Protein AF-A0A257V268-F1 (afdb_monomer)

Sequence (71 aa):
RTISDDAVRVWVDGKLAIDDWAPHESVVDHAPLAGGRHRLRVEYYQVDGWVELRLDFVRGTESSTGTAGPH

pLDDT: mean 88.22, std 17.29, range [40.69, 98.5]

Solvent-accessible surface area (backbone atoms only — not comparable to full-atom values): 4617 Å² total; per-residue (Å²): 61,38,37,26,16,24,17,38,35,32,25,53,70,83,41,82,54,42,82,45,83,52,87,45,69,83,42,79,47,76,55,92,75,78,92,79,92,76,53,75,48,76,50,74,49,74,87,72,91,69,86,42,80,45,81,44,92,69,80,78,76,75,75,73,78,71,70,84,77,86,132

Foldseek 3Di:
DKWWQAFKWKDKQNHTFDGRGDGDGTDDDDGDDDPDDIDMDMDGDHDDDDTDIDDDDDDDPPPPPPDPDDD

Mean predicted aligned error: 7.24 Å

Nearest PDB structures (foldseek):
  6qe7-assembly2_B  TM=8.536E-01  e=1.664E-02  Acetivibrio thermocellus
  6qe7-assembly1_A  TM=8.521E-01  e=2.225E-02  Acetivibrio thermocellus
  6qe7-assembly3_C  TM=8.541E-01  e=2.357E-02  Acetivibrio thermocellus
  6ncx-assembly1_D  TM=5.032E-01  e=1.832E+00  Eisenbergiella tayi
  5t99-assembly2_B  TM=4.067E-01  e=4.637E+00  Bacteroides uniformis

Secondary structure (DSSP, 8-state):
-EEEESEEEEEETTEEEEEE-S--SSEEE-----SS---EEEEEE--SS--EEEE--PPP-----------

Radius of gyration: 15.85 Å; Cα contacts (8 Å, |Δi|>4): 115; chains: 1; bounding box: 46×44×26 Å

Structure (mmCIF, N/CA/C/O backbone):
data_AF-A0A257V268-F1
#
_entry.id   AF-A0A257V268-F1
#
loop_
_atom_site.group_PDB
_atom_site.id
_atom_site.type_symbol
_atom_site.label_atom_id
_atom_site.label_alt_id
_atom_site.label_comp_id
_atom_site.label_asym_id
_atom_site.label_entity_id
_atom_site.label_seq_id
_atom_site.pdbx_PDB_ins_code
_atom_site.Cartn_x
_atom_site.Cartn_y
_atom_site.Cartn_z
_atom_site.occupancy
_atom_site.B_iso_or_equiv
_atom_site.auth_seq_id
_atom_site.auth_comp_id
_atom_site.auth_asym_id
_atom_site.auth_atom_id
_atom_site.pdbx_PDB_model_num
ATOM 1 N N . ARG A 1 1 ? 0.120 6.538 6.793 1.00 94.31 1 ARG A N 1
ATOM 2 C CA . ARG A 1 1 ? 0.943 7.099 5.701 1.00 94.31 1 ARG A CA 1
ATOM 3 C C . ARG A 1 1 ? 2.189 6.245 5.592 1.00 94.31 1 ARG A C 1
ATOM 5 O O . ARG A 1 1 ? 2.752 5.934 6.638 1.00 94.31 1 ARG A O 1
ATOM 12 N N . THR A 1 2 ? 2.599 5.877 4.391 1.00 96.56 2 THR A N 1
ATOM 13 C CA . THR A 1 2 ? 3.902 5.262 4.129 1.00 96.56 2 THR A CA 1
ATOM 14 C C . THR A 1 2 ? 4.727 6.148 3.214 1.00 96.56 2 THR A C 1
ATOM 16 O O . THR A 1 2 ? 4.162 6.979 2.510 1.00 96.56 2 THR A O 1
ATOM 19 N N . ILE A 1 3 ? 6.046 6.008 3.286 1.00 97.25 3 ILE A N 1
ATOM 20 C CA . ILE A 1 3 ? 6.973 6.469 2.251 1.00 97.25 3 ILE A CA 1
ATOM 21 C C . ILE A 1 3 ? 7.806 5.256 1.862 1.00 97.25 3 ILE A C 1
ATOM 23 O O . ILE A 1 3 ? 8.291 4.585 2.778 1.00 97.25 3 ILE A O 1
ATOM 27 N N . SER A 1 4 ? 7.942 4.946 0.578 1.00 97.44 4 SER A N 1
ATOM 28 C CA . SER A 1 4 ? 8.813 3.855 0.145 1.00 97.44 4 SER A CA 1
ATOM 29 C C . SER A 1 4 ? 9.507 4.121 -1.183 1.00 97.44 4 SER A C 1
ATOM 31 O O . SER A 1 4 ? 8.958 4.775 -2.062 1.00 97.44 4 SER A O 1
ATOM 33 N N . ASP A 1 5 ? 10.720 3.600 -1.267 1.00 96.75 5 ASP A N 1
ATOM 34 C CA . ASP A 1 5 ? 11.541 3.376 -2.453 1.00 96.75 5 ASP A CA 1
ATO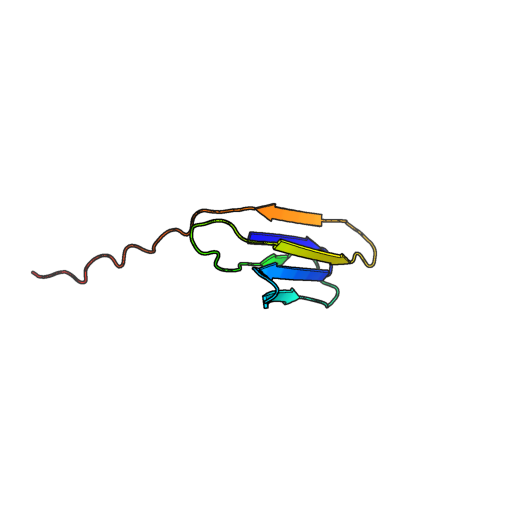M 35 C C . ASP A 1 5 ? 12.185 2.023 -2.153 1.00 96.75 5 ASP A C 1
ATOM 37 O O . ASP A 1 5 ? 12.964 1.954 -1.198 1.00 96.75 5 ASP A O 1
ATOM 41 N N . ASP A 1 6 ? 11.798 0.893 -2.740 1.00 96.62 6 ASP A N 1
ATOM 42 C CA . ASP A 1 6 ? 10.843 0.675 -3.828 1.00 96.62 6 ASP A CA 1
ATOM 43 C C . ASP A 1 6 ? 9.437 0.252 -3.315 1.00 96.62 6 ASP A C 1
ATOM 45 O O . ASP A 1 6 ? 8.755 0.983 -2.593 1.00 96.62 6 ASP A O 1
ATOM 49 N N . ALA A 1 7 ? 9.016 -0.970 -3.656 1.00 97.62 7 ALA A N 1
ATOM 50 C CA . ALA A 1 7 ? 7.654 -1.476 -3.596 1.00 97.62 7 ALA A CA 1
ATOM 51 C C . ALA A 1 7 ? 7.151 -1.706 -2.164 1.00 97.62 7 ALA A C 1
ATOM 53 O O . ALA A 1 7 ? 7.848 -2.284 -1.320 1.00 97.62 7 ALA A O 1
ATOM 54 N N . VAL A 1 8 ? 5.883 -1.372 -1.909 1.00 98.44 8 VAL A N 1
ATOM 55 C CA . VAL A 1 8 ? 5.224 -1.547 -0.611 1.00 98.44 8 VAL A CA 1
ATOM 56 C C . VAL A 1 8 ? 3.797 -2.087 -0.723 1.00 98.44 8 VAL A C 1
ATOM 58 O O . VAL A 1 8 ? 2.976 -1.695 -1.550 1.00 98.44 8 VAL A O 1
ATOM 61 N N . ARG A 1 9 ? 3.449 -2.973 0.210 1.00 98.50 9 ARG A N 1
ATOM 62 C CA . ARG A 1 9 ? 2.070 -3.380 0.480 1.00 98.50 9 ARG A CA 1
ATOM 63 C C . ARG A 1 9 ? 1.748 -3.235 1.947 1.00 98.50 9 ARG A C 1
ATOM 65 O O . ARG A 1 9 ? 2.520 -3.646 2.811 1.00 98.50 9 ARG A O 1
ATOM 72 N N . VAL A 1 10 ? 0.558 -2.728 2.241 1.00 98.25 10 VAL A N 1
ATOM 73 C CA . VAL A 1 10 ? 0.056 -2.615 3.611 1.00 98.25 10 VAL A CA 1
ATOM 74 C C . VAL A 1 10 ? -1.309 -3.265 3.709 1.00 98.25 10 VAL A C 1
ATOM 76 O O . VAL A 1 10 ? -2.214 -2.955 2.938 1.00 98.25 10 VAL A O 1
ATOM 79 N N . TRP A 1 11 ? -1.485 -4.124 4.709 1.00 98.25 11 TRP A N 1
ATOM 80 C CA . TRP A 1 11 ? -2.778 -4.673 5.092 1.00 98.25 11 TRP A CA 1
ATOM 81 C C . TRP A 1 11 ? -3.211 -4.133 6.444 1.00 98.25 11 TRP A C 1
ATOM 83 O O . TRP A 1 11 ? -2.422 -4.095 7.389 1.00 98.25 11 TRP A O 1
ATOM 93 N N . VAL A 1 12 ? -4.499 -3.824 6.550 1.00 97.31 12 VAL A N 1
ATOM 94 C CA . VAL A 1 12 ? -5.189 -3.460 7.787 1.00 97.31 12 VAL A CA 1
ATOM 95 C C . VAL A 1 12 ? -6.256 -4.515 8.053 1.00 97.31 12 VAL A C 1
ATOM 97 O O . VAL A 1 12 ? -7.129 -4.755 7.223 1.00 97.31 12 VAL A O 1
ATOM 100 N N . ASP A 1 13 ? -6.153 -5.205 9.186 1.00 97.06 13 ASP A N 1
ATOM 101 C CA . ASP A 1 13 ? -7.048 -6.301 9.583 1.00 97.06 13 ASP A CA 1
ATOM 102 C C . ASP A 1 13 ? -7.192 -7.392 8.509 1.00 97.06 13 ASP A C 1
ATOM 104 O O . ASP A 1 13 ? -8.241 -8.006 8.329 1.00 97.06 13 ASP A O 1
ATOM 108 N N . GLY A 1 14 ? -6.097 -7.647 7.785 1.00 97.00 14 GLY A N 1
ATOM 109 C CA . GLY A 1 14 ? -6.038 -8.631 6.703 1.00 97.00 14 GLY A CA 1
ATOM 110 C C . GLY A 1 14 ? -6.584 -8.146 5.357 1.00 97.00 14 GLY A C 1
ATOM 111 O O . GLY A 1 14 ? -6.484 -8.888 4.383 1.00 97.00 14 GLY A O 1
ATOM 112 N N . LYS A 1 15 ? -7.108 -6.919 5.264 1.00 97.56 15 LYS A N 1
ATOM 113 C CA . LYS A 1 15 ? -7.521 -6.299 3.998 1.00 97.56 15 LYS A CA 1
ATOM 114 C C . LYS A 1 15 ? -6.382 -5.470 3.427 1.00 97.56 15 LYS A C 1
ATOM 116 O O . LYS A 1 15 ? -5.767 -4.704 4.163 1.00 97.56 15 LYS A O 1
ATOM 121 N N . LEU A 1 16 ? -6.106 -5.630 2.136 1.00 97.69 16 LEU A N 1
ATOM 122 C CA . LEU A 1 16 ? -5.084 -4.858 1.435 1.00 97.69 16 LEU A CA 1
ATOM 123 C C . LEU A 1 16 ? -5.539 -3.397 1.336 1.00 97.69 16 LEU A C 1
ATOM 125 O O . LEU A 1 16 ? -6.622 -3.123 0.823 1.00 97.69 16 LEU A O 1
ATOM 129 N N . ALA A 1 17 ? -4.748 -2.496 1.907 1.00 97.56 17 ALA A N 1
ATOM 130 C CA . ALA A 1 17 ? -5.053 -1.075 2.039 1.00 97.56 17 ALA A CA 1
ATOM 131 C C . ALA A 1 17 ? -4.119 -0.195 1.195 1.00 97.56 17 ALA A C 1
ATOM 133 O O . ALA A 1 17 ? -4.553 0.852 0.729 1.00 97.56 17 ALA A O 1
ATOM 134 N N . ILE A 1 18 ? -2.869 -0.626 0.997 1.00 98.00 18 ILE A N 1
ATOM 135 C CA . ILE A 1 18 ? -1.911 -0.048 0.041 1.00 98.00 18 ILE A CA 1
ATOM 136 C C . ILE A 1 18 ? -1.356 -1.213 -0.775 1.00 98.00 18 ILE A C 1
ATOM 138 O O . ILE A 1 18 ? -0.960 -2.222 -0.185 1.00 98.00 18 ILE A O 1
ATOM 142 N N . ASP A 1 19 ? -1.366 -1.083 -2.099 1.00 98.12 19 ASP A N 1
ATOM 143 C CA . ASP A 1 19 ? -0.863 -2.077 -3.052 1.00 98.12 19 ASP A CA 1
ATOM 144 C C . ASP A 1 19 ? -0.049 -1.390 -4.147 1.00 98.12 19 ASP A C 1
ATOM 146 O O . ASP A 1 19 ? -0.533 -1.228 -5.266 1.00 98.12 19 ASP A O 1
ATOM 150 N N . ASP A 1 20 ? 1.170 -0.972 -3.805 1.00 97.44 20 ASP A N 1
ATOM 151 C CA . ASP A 1 20 ? 2.144 -0.477 -4.776 1.00 97.44 20 ASP A CA 1
ATOM 152 C C . ASP A 1 20 ? 3.300 -1.477 -4.892 1.00 97.44 20 ASP A C 1
ATOM 154 O O . ASP A 1 20 ? 4.330 -1.388 -4.230 1.00 97.44 20 ASP A O 1
ATOM 158 N N . TRP A 1 21 ? 3.068 -2.544 -5.661 1.00 97.75 21 TRP A N 1
ATOM 159 C CA . TRP A 1 21 ? 3.992 -3.680 -5.765 1.00 97.75 21 TRP A CA 1
ATOM 160 C C . TRP A 1 21 ? 4.859 -3.659 -7.031 1.00 97.75 21 TRP A C 1
ATOM 162 O O . TRP A 1 21 ? 5.269 -4.710 -7.534 1.00 97.75 21 TRP A O 1
ATOM 172 N N . ALA A 1 22 ? 5.110 -2.471 -7.573 1.00 97.00 22 ALA A N 1
ATOM 173 C CA . ALA A 1 22 ? 6.050 -2.255 -8.665 1.00 97.00 22 ALA A CA 1
ATOM 174 C C . ALA A 1 22 ? 7.271 -1.469 -8.155 1.00 97.00 22 ALA A C 1
ATOM 176 O O . ALA A 1 22 ? 7.130 -0.699 -7.214 1.00 97.00 22 ALA A O 1
ATOM 177 N N . PRO A 1 23 ? 8.465 -1.647 -8.747 1.00 96.38 23 PRO A N 1
ATOM 178 C CA . PRO A 1 23 ? 9.606 -0.784 -8.453 1.00 96.38 23 PRO A CA 1
ATOM 179 C C . PRO A 1 23 ? 9.275 0.683 -8.729 1.00 96.38 23 PRO A C 1
ATOM 181 O O . PRO A 1 23 ? 8.688 0.989 -9.775 1.00 96.38 23 PRO A O 1
ATOM 184 N N . HIS A 1 24 ? 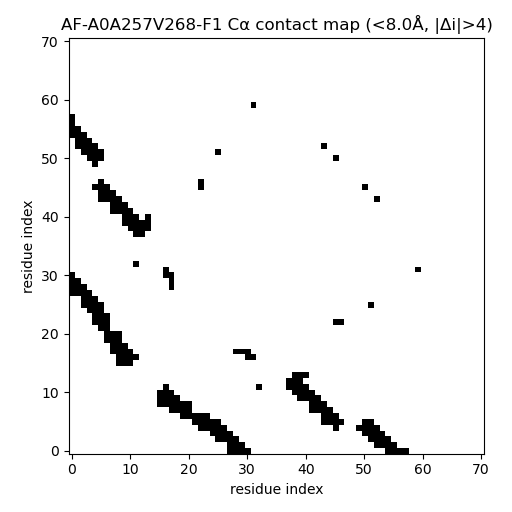9.647 1.571 -7.813 1.00 95.81 24 HIS A N 1
ATOM 185 C CA . HIS A 1 24 ? 9.363 2.997 -7.904 1.00 95.81 24 HIS A CA 1
ATOM 186 C C . HIS A 1 24 ? 10.324 3.789 -7.012 1.00 95.81 24 HIS A C 1
ATOM 188 O O . HIS A 1 24 ? 10.739 3.315 -5.963 1.00 95.81 24 HIS A O 1
ATOM 194 N N . GLU A 1 25 ? 10.625 5.031 -7.392 1.00 95.62 25 GLU A N 1
ATOM 195 C CA . GLU A 1 25 ? 11.350 5.960 -6.510 1.00 95.62 25 GLU A CA 1
ATOM 196 C C . GLU A 1 25 ? 10.506 6.313 -5.266 1.00 95.62 25 GLU A C 1
ATOM 198 O O . GLU A 1 25 ? 9.352 5.900 -5.157 1.00 95.62 25 GLU A O 1
ATOM 203 N N . SER A 1 26 ? 11.033 7.127 -4.346 1.00 97.12 26 SER A N 1
ATOM 204 C CA . SER A 1 26 ? 10.320 7.578 -3.137 1.00 97.12 26 SER A CA 1
ATOM 205 C C . SER A 1 26 ? 8.888 8.081 -3.404 1.00 97.12 26 SER A C 1
ATOM 207 O O . SER A 1 26 ? 8.671 9.204 -3.872 1.00 97.12 26 SER A O 1
ATOM 209 N N . VAL A 1 27 ? 7.893 7.282 -3.014 1.00 97.31 27 VAL A N 1
ATOM 210 C CA . VAL A 1 27 ? 6.455 7.582 -3.117 1.00 97.31 27 VAL A CA 1
ATOM 211 C C . VAL A 1 27 ? 5.826 7.646 -1.730 1.00 97.31 27 VAL A C 1
ATOM 213 O O . VAL A 1 27 ? 6.242 6.947 -0.811 1.00 97.31 27 VAL A O 1
ATOM 216 N N . VAL A 1 28 ? 4.815 8.509 -1.564 1.00 97.56 28 VAL A N 1
ATOM 217 C CA . VAL A 1 28 ? 4.033 8.643 -0.328 1.00 97.56 28 VAL A CA 1
ATOM 218 C C . VAL A 1 28 ? 2.624 8.085 -0.521 1.00 97.56 28 VAL A C 1
ATOM 220 O O . VAL A 1 28 ? 1.837 8.663 -1.268 1.00 97.56 28 VAL A O 1
ATOM 223 N N . ASP A 1 29 ? 2.259 7.064 0.256 1.0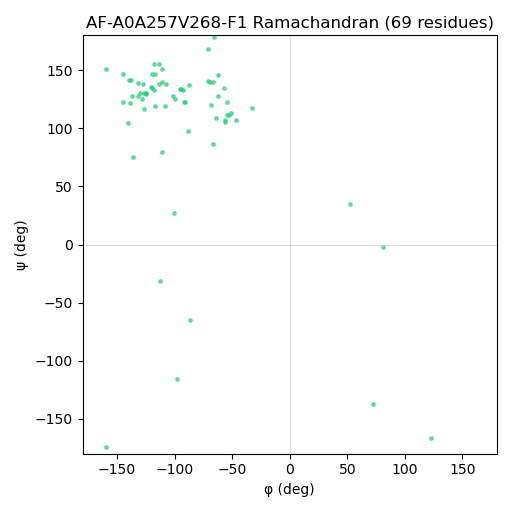0 96.50 29 ASP A N 1
ATO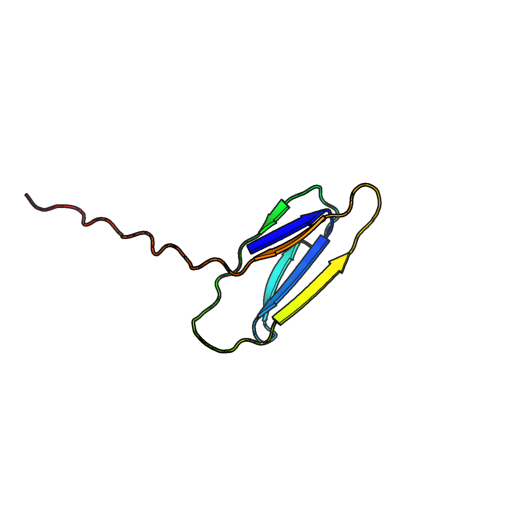M 224 C CA . ASP A 1 29 ? 0.923 6.459 0.228 1.00 96.5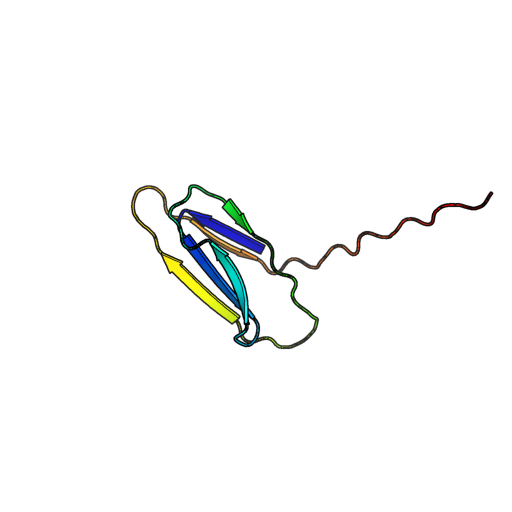0 29 ASP A CA 1
ATOM 225 C C . ASP A 1 29 ? 0.124 6.673 1.511 1.00 96.50 29 ASP A C 1
ATOM 227 O O . ASP A 1 29 ? 0.638 6.850 2.626 1.00 96.50 29 ASP A O 1
ATOM 231 N N . HIS A 1 30 ? -1.198 6.622 1.363 1.00 95.19 30 HIS A N 1
ATOM 232 C CA . HIS A 1 30 ? -2.146 6.835 2.444 1.00 95.19 30 HIS A CA 1
ATOM 233 C C . HIS A 1 30 ? -3.217 5.746 2.469 1.00 95.19 30 HIS A C 1
ATOM 235 O O . HIS A 1 30 ? -3.927 5.529 1.496 1.00 95.19 30 HIS A O 1
ATOM 241 N N . ALA A 1 31 ? -3.397 5.135 3.641 1.00 93.44 31 ALA A N 1
ATOM 242 C CA . ALA A 1 31 ? -4.537 4.281 3.948 1.00 93.44 31 ALA A CA 1
ATOM 243 C C . ALA A 1 31 ? -5.315 4.857 5.138 1.00 93.44 31 ALA A C 1
ATOM 245 O O . ALA A 1 31 ? -4.689 5.236 6.139 1.00 93.44 31 ALA A O 1
ATOM 246 N N . PRO A 1 32 ? -6.658 4.919 5.066 1.00 91.50 32 PRO A N 1
ATOM 247 C CA . PRO A 1 32 ? -7.475 5.275 6.215 1.00 91.50 32 PRO A CA 1
ATOM 248 C C . PRO A 1 32 ? -7.377 4.184 7.287 1.00 91.50 32 PRO A C 1
ATOM 250 O O . PRO A 1 32 ? -7.399 2.990 6.989 1.00 91.50 32 PRO A O 1
ATOM 253 N N . LEU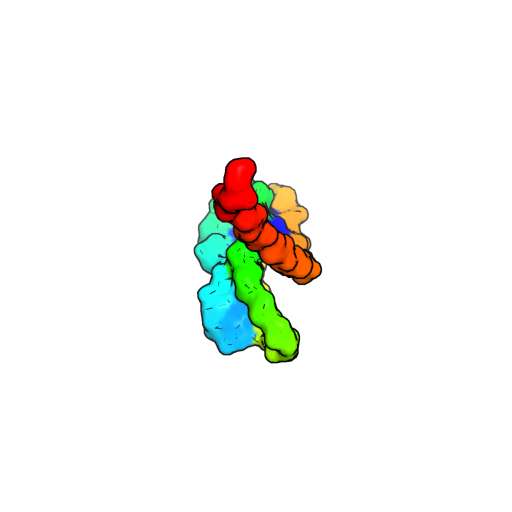 A 1 33 ? -7.300 4.604 8.548 1.00 90.88 33 LEU A N 1
ATOM 254 C CA . LEU A 1 33 ? -7.305 3.720 9.709 1.00 90.88 33 LEU A CA 1
ATOM 255 C C . LEU A 1 33 ? -8.381 4.210 10.675 1.00 90.88 33 LEU A C 1
ATOM 257 O O . LEU A 1 33 ? -8.387 5.383 11.051 1.00 90.88 33 LEU A O 1
ATOM 261 N N . ALA A 1 34 ? -9.304 3.327 11.047 1.00 90.06 34 ALA A N 1
ATOM 262 C CA . ALA A 1 34 ? -10.320 3.657 12.034 1.00 90.06 34 ALA A CA 1
ATOM 263 C C . ALA A 1 34 ? -9.701 3.781 13.438 1.00 90.06 34 ALA A C 1
ATOM 265 O O . ALA A 1 34 ? -8.547 3.430 13.683 1.00 90.06 34 ALA A O 1
ATOM 266 N N . GLY A 1 35 ? -10.479 4.314 14.380 1.00 90.00 35 GLY A N 1
ATOM 267 C CA . GLY A 1 35 ? -10.097 4.281 15.786 1.00 90.00 35 GLY A CA 1
ATOM 268 C C . GLY A 1 35 ? -10.160 2.855 16.332 1.00 90.00 35 GLY A C 1
ATOM 269 O O . GLY A 1 35 ? -11.107 2.120 16.055 1.00 90.00 35 GLY A O 1
ATOM 270 N N . GLY A 1 36 ? -9.186 2.488 17.162 1.00 93.06 36 GLY A N 1
ATOM 271 C CA . GLY A 1 36 ? -9.153 1.195 17.839 1.00 93.06 36 GLY A CA 1
ATOM 272 C C . GLY A 1 36 ? -7.891 0.395 17.544 1.00 93.06 36 GLY A C 1
ATOM 273 O O . GLY A 1 36 ? -6.883 0.922 17.072 1.00 93.06 36 GLY A O 1
ATOM 274 N N . ARG A 1 37 ? -7.929 -0.893 17.897 1.00 95.12 37 ARG A N 1
ATOM 275 C CA . ARG A 1 37 ? -6.807 -1.812 17.702 1.00 95.12 37 ARG A CA 1
ATOM 276 C C . ARG A 1 37 ? -6.932 -2.484 16.342 1.00 95.12 37 ARG A C 1
ATOM 278 O O . ARG A 1 37 ? -7.900 -3.199 16.110 1.00 95.12 37 ARG A O 1
ATOM 285 N N . HIS A 1 38 ? -5.904 -2.324 15.521 1.00 95.94 38 HIS A N 1
ATOM 286 C CA . HIS A 1 38 ? -5.811 -2.928 14.199 1.00 95.94 38 HIS A CA 1
ATOM 287 C C . HIS A 1 38 ? -4.596 -3.846 14.111 1.00 95.94 38 HIS A C 1
ATOM 289 O O . HIS A 1 38 ? -3.555 -3.576 14.719 1.00 95.94 38 HIS A O 1
ATOM 295 N N . ARG A 1 39 ? -4.714 -4.928 13.340 1.00 97.38 39 ARG A N 1
ATOM 296 C CA . ARG A 1 39 ? -3.563 -5.746 12.950 1.00 97.38 39 ARG A CA 1
ATOM 297 C C . ARG A 1 39 ? -3.025 -5.230 11.628 1.00 97.38 39 ARG A C 1
ATOM 299 O O . ARG A 1 39 ? -3.739 -5.242 10.629 1.00 97.38 39 ARG A O 1
ATOM 306 N N . LEU A 1 40 ? -1.756 -4.852 11.620 1.00 96.75 40 LEU A N 1
ATOM 307 C CA . LEU A 1 40 ? -1.083 -4.377 10.422 1.00 96.75 40 LEU A CA 1
ATOM 308 C C . LEU A 1 40 ? -0.106 -5.429 9.919 1.00 96.75 40 LEU A C 1
ATOM 310 O O . LEU A 1 40 ? 0.607 -6.049 10.709 1.00 96.75 40 LEU A O 1
ATOM 314 N N . ARG A 1 41 ? -0.077 -5.612 8.603 1.00 98.12 41 ARG A N 1
ATOM 315 C CA . ARG A 1 41 ? 1.021 -6.284 7.907 1.00 98.12 41 ARG A CA 1
ATOM 316 C C . ARG A 1 41 ? 1.588 -5.292 6.912 1.00 98.12 41 ARG A C 1
ATOM 318 O O . ARG A 1 41 ? 0.817 -4.624 6.233 1.00 98.12 41 ARG A O 1
ATOM 325 N N . VAL A 1 42 ? 2.906 -5.209 6.838 1.00 97.69 42 VAL A N 1
ATOM 326 C CA . VAL A 1 42 ? 3.607 -4.437 5.817 1.00 97.69 42 VAL A CA 1
ATOM 327 C C . VAL A 1 42 ? 4.566 -5.390 5.129 1.00 97.69 42 VAL A C 1
ATOM 329 O O . VAL A 1 42 ? 5.294 -6.115 5.806 1.00 97.69 42 VAL A O 1
ATOM 332 N N . GLU A 1 43 ? 4.520 -5.418 3.808 1.00 98.31 43 GLU A N 1
ATOM 333 C CA . GLU A 1 43 ? 5.528 -6.056 2.971 1.00 98.31 43 GLU A CA 1
ATOM 334 C C . GLU A 1 43 ? 6.229 -4.952 2.192 1.00 98.31 43 GLU A C 1
ATOM 336 O O . GLU A 1 43 ? 5.590 -4.007 1.735 1.00 98.31 43 GLU A O 1
ATOM 341 N N . TYR A 1 44 ? 7.544 -5.062 2.093 1.00 97.81 44 TYR A N 1
ATOM 342 C CA . TYR A 1 44 ? 8.391 -4.108 1.403 1.00 97.81 44 TYR A CA 1
ATOM 343 C C . TYR A 1 44 ? 9.457 -4.880 0.642 1.00 97.81 44 TYR A C 1
ATOM 345 O O . TYR A 1 44 ? 9.954 -5.900 1.137 1.00 97.81 44 TYR A O 1
ATOM 353 N N . TYR A 1 45 ? 9.780 -4.408 -0.552 1.00 97.38 45 TYR A N 1
ATOM 354 C CA . TYR A 1 45 ? 10.770 -5.028 -1.409 1.00 97.38 45 TYR A CA 1
ATOM 355 C C . TYR A 1 45 ? 11.630 -3.959 -2.070 1.00 97.38 45 TYR A C 1
ATOM 357 O O . TYR A 1 45 ? 11.098 -3.129 -2.793 1.00 97.38 45 TYR A O 1
ATOM 365 N N . GLN A 1 46 ? 12.944 -4.039 -1.838 1.00 96.69 46 GLN A N 1
ATOM 366 C CA . GLN A 1 46 ? 13.941 -3.229 -2.532 1.00 96.69 46 GLN A CA 1
ATOM 367 C C . GLN A 1 46 ? 14.517 -3.987 -3.719 1.00 96.69 46 GLN A C 1
ATOM 369 O O . GLN A 1 46 ? 14.922 -5.146 -3.567 1.00 96.69 46 GLN A O 1
ATOM 374 N N . VAL A 1 47 ? 14.619 -3.314 -4.862 1.00 95.81 47 VAL A N 1
ATOM 375 C CA . VAL A 1 47 ? 15.297 -3.831 -6.048 1.00 95.81 47 VAL A CA 1
ATOM 376 C C . VAL A 1 47 ? 16.789 -3.505 -5.983 1.00 95.81 47 VAL A C 1
ATOM 378 O O . VAL A 1 47 ? 17.606 -4.423 -5.872 1.00 95.81 47 VAL A O 1
ATOM 381 N N . ASP A 1 48 ? 17.151 -2.221 -6.023 1.00 93.06 48 ASP A N 1
ATOM 382 C CA . ASP A 1 48 ? 18.534 -1.724 -5.991 1.00 93.06 48 ASP A CA 1
ATOM 383 C C . ASP A 1 48 ? 18.604 -0.244 -5.560 1.00 93.06 48 ASP A C 1
ATOM 385 O O . ASP A 1 48 ? 17.613 0.321 -5.135 1.00 93.06 48 ASP A O 1
ATOM 389 N N . GLY A 1 49 ? 19.775 0.398 -5.591 1.00 92.38 49 GLY A N 1
ATOM 390 C CA . GLY A 1 49 ? 19.853 1.841 -5.335 1.00 92.38 49 GLY A CA 1
ATOM 391 C C . GLY A 1 49 ? 19.631 2.252 -3.872 1.00 92.38 49 GLY A C 1
ATOM 392 O O . GLY A 1 49 ? 20.232 1.681 -2.956 1.00 92.38 49 GLY A O 1
ATOM 393 N N . TRP A 1 50 ? 18.859 3.322 -3.666 1.00 90.88 50 TRP A N 1
ATOM 394 C CA . TRP A 1 50 ? 18.624 3.924 -2.351 1.00 90.88 50 TRP A CA 1
ATOM 395 C C . TRP A 1 50 ? 17.445 3.264 -1.653 1.00 90.88 50 TRP A C 1
ATOM 397 O O . TRP A 1 50 ? 16.418 3.034 -2.259 1.00 90.88 50 TRP A O 1
ATOM 407 N N . VAL A 1 51 ? 17.586 3.000 -0.356 1.00 94.44 51 VAL A N 1
ATOM 408 C CA . VAL A 1 51 ? 16.548 2.331 0.432 1.00 94.44 51 VAL A CA 1
ATOM 409 C C . VAL A 1 51 ? 15.739 3.352 1.227 1.00 94.44 51 VAL A C 1
ATOM 411 O O . VAL A 1 51 ? 16.299 4.102 2.036 1.00 94.44 51 VAL A O 1
ATOM 414 N N . GLU A 1 52 ? 14.419 3.344 1.064 1.00 96.69 52 GLU A N 1
ATOM 415 C CA . GLU A 1 52 ? 13.511 4.091 1.929 1.00 96.69 52 GLU A CA 1
ATOM 416 C C . GLU A 1 52 ? 12.281 3.253 2.288 1.00 96.69 52 GLU A C 1
ATOM 418 O O . GLU A 1 52 ? 11.565 2.742 1.436 1.00 96.69 52 GLU A O 1
ATOM 423 N N . LEU A 1 53 ? 12.002 3.149 3.588 1.00 97.50 53 LEU A N 1
ATOM 424 C CA . LEU A 1 53 ? 10.713 2.691 4.088 1.00 97.50 53 LEU A CA 1
ATOM 425 C C . LEU A 1 53 ? 10.372 3.447 5.367 1.00 97.50 53 LEU A C 1
ATOM 427 O O . LEU A 1 53 ? 11.078 3.369 6.376 1.00 97.50 53 LEU A O 1
ATOM 431 N N . ARG A 1 54 ? 9.229 4.125 5.356 1.00 97.50 54 ARG A N 1
ATOM 432 C CA . ARG A 1 54 ? 8.668 4.813 6.513 1.00 97.50 54 ARG A CA 1
ATOM 433 C C . ARG A 1 54 ? 7.202 4.461 6.674 1.00 97.50 54 ARG A C 1
ATOM 435 O O . ARG A 1 54 ? 6.451 4.447 5.707 1.00 97.50 54 ARG A O 1
ATOM 442 N N . LEU A 1 55 ? 6.777 4.249 7.916 1.00 96.19 55 LEU A N 1
ATOM 443 C CA . LEU A 1 55 ? 5.376 4.071 8.291 1.00 96.19 55 LEU A CA 1
ATOM 444 C C . LEU A 1 55 ? 5.023 5.068 9.398 1.00 96.19 55 LEU A C 1
ATOM 446 O O . LEU A 1 55 ? 5.555 4.987 10.502 1.00 96.19 55 LEU A O 1
ATOM 450 N N . ASP A 1 56 ? 4.099 5.984 9.114 1.00 95.44 56 ASP A N 1
ATOM 451 C CA . ASP A 1 56 ? 3.586 6.959 10.076 1.00 95.44 56 ASP A CA 1
ATOM 452 C C . ASP A 1 56 ? 2.078 6.778 10.315 1.00 95.44 56 ASP A C 1
ATOM 454 O O . ASP A 1 56 ? 1.266 6.759 9.376 1.00 95.44 56 ASP A O 1
ATOM 458 N N . PHE A 1 57 ? 1.686 6.774 11.591 1.00 92.62 57 PHE A N 1
ATOM 459 C CA . PHE A 1 57 ? 0.297 6.963 12.012 1.00 92.62 57 PHE A CA 1
ATOM 460 C C . PHE A 1 57 ? 0.022 8.450 12.182 1.00 92.62 57 PHE A C 1
ATOM 462 O O . PHE A 1 57 ? 0.336 9.055 13.205 1.00 92.62 57 PHE A O 1
ATOM 469 N N . VAL A 1 58 ? -0.564 9.042 11.150 1.00 90.88 58 VAL A N 1
ATOM 470 C CA . VAL A 1 58 ? -1.016 10.431 11.180 1.00 90.88 58 VAL A CA 1
ATOM 471 C C . VAL A 1 58 ? -2.489 10.453 11.570 1.00 90.88 58 VAL A C 1
ATOM 473 O O . VAL A 1 58 ? -3.281 9.666 11.051 1.00 90.88 58 VAL A O 1
ATOM 476 N N . ARG A 1 59 ? -2.873 11.336 12.500 1.00 84.81 59 ARG A N 1
ATOM 477 C CA . ARG A 1 59 ? -4.297 11.605 12.730 1.00 84.81 59 ARG A CA 1
ATOM 478 C C . ARG A 1 59 ? -4.854 12.194 11.442 1.00 84.81 59 ARG A C 1
ATOM 480 O O . ARG A 1 59 ? -4.277 13.150 10.926 1.00 84.81 59 ARG A O 1
ATOM 487 N N . GLY A 1 60 ? -5.939 11.618 10.928 1.00 70.69 60 GLY A N 1
ATOM 488 C CA . GLY A 1 60 ? -6.673 12.241 9.837 1.00 70.69 60 GLY A CA 1
ATOM 489 C C . GLY A 1 60 ? -7.039 13.651 10.277 1.00 70.69 60 GLY A C 1
ATOM 490 O O . GLY A 1 60 ? -7.650 13.828 11.330 1.00 70.69 60 GLY A O 1
ATOM 491 N N . THR A 1 61 ? -6.622 14.657 9.517 1.00 60.94 61 THR A N 1
ATOM 492 C CA . THR A 1 61 ? -7.308 15.937 9.596 1.00 60.94 61 THR A CA 1
ATOM 493 C C . THR A 1 61 ? -8.706 15.634 9.089 1.00 60.94 61 THR A C 1
ATOM 495 O O . THR A 1 61 ? -8.869 15.345 7.902 1.00 60.94 61 THR A O 1
ATOM 498 N N . GLU A 1 62 ? -9.711 15.637 9.964 1.00 51.03 62 GLU A N 1
ATOM 499 C CA . GLU A 1 62 ? -11.049 15.941 9.481 1.00 51.03 62 GLU A CA 1
ATOM 500 C C . GLU A 1 62 ? -10.879 17.239 8.694 1.00 51.03 62 GLU A C 1
ATOM 502 O O . GLU A 1 62 ? -10.472 18.259 9.255 1.00 51.03 62 GLU A O 1
ATOM 507 N N . SER A 1 63 ? -11.073 17.201 7.375 1.00 47.41 63 SER A N 1
ATOM 508 C CA . SER A 1 63 ? -11.402 18.431 6.679 1.00 47.41 63 SER A CA 1
ATOM 509 C C . SER A 1 63 ? -12.646 18.914 7.400 1.00 47.41 63 SER A C 1
ATOM 511 O O . SER A 1 63 ? -13.709 18.306 7.259 1.00 47.41 63 SER A O 1
ATOM 513 N N . SER A 1 64 ? -12.515 19.947 8.236 1.00 40.69 64 SER A N 1
ATOM 514 C CA . SER A 1 64 ? -13.686 20.698 8.636 1.00 40.69 64 SER A CA 1
ATOM 515 C C . SER A 1 64 ? -14.331 21.076 7.314 1.00 40.69 64 SER A C 1
ATOM 517 O O . SER A 1 64 ? -13.751 21.783 6.488 1.00 40.69 64 SER A O 1
ATOM 519 N N . THR A 1 65 ? -15.497 20.498 7.042 1.00 49.28 65 THR A N 1
ATOM 520 C CA . THR A 1 65 ? -16.364 21.044 6.014 1.00 49.28 65 THR A CA 1
ATOM 521 C C . THR A 1 65 ? -16.775 22.381 6.601 1.00 49.28 65 THR A C 1
ATOM 523 O O . THR A 1 65 ? 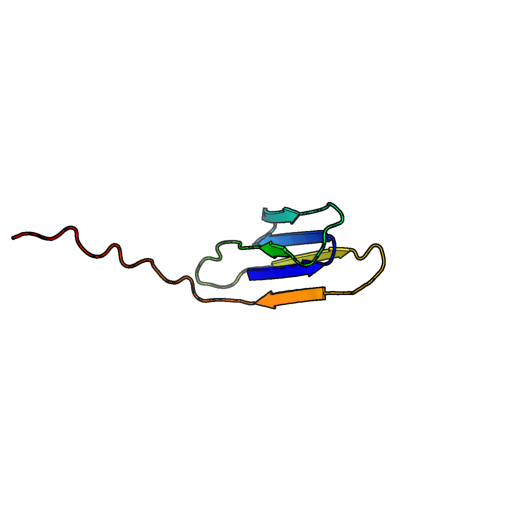-17.719 22.457 7.382 1.00 49.28 65 THR A O 1
ATOM 526 N N . GLY A 1 66 ? -15.944 23.400 6.364 1.00 43.47 66 GLY A N 1
ATOM 527 C CA . GLY A 1 66 ? 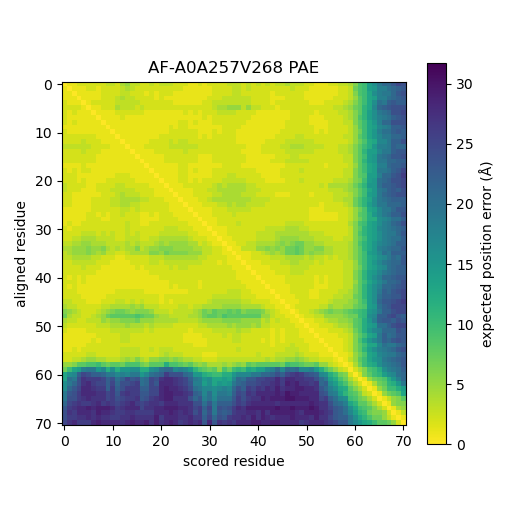-16.216 24.768 6.743 1.00 43.47 66 GLY A CA 1
ATOM 528 C C . GLY A 1 66 ? -17.564 25.097 6.140 1.00 43.47 66 GLY A C 1
ATOM 529 O O . GLY A 1 66 ? -17.724 25.075 4.922 1.00 43.47 66 GLY A O 1
ATOM 530 N N . THR A 1 67 ? -18.534 25.265 7.026 1.00 51.75 67 THR A N 1
ATOM 531 C CA . THR A 1 67 ? -19.924 25.599 6.776 1.00 51.75 67 THR A CA 1
ATOM 532 C C . THR A 1 67 ? -20.051 26.493 5.546 1.00 51.75 67 THR A C 1
ATOM 534 O O . THR A 1 67 ? -19.532 27.609 5.541 1.00 51.75 67 THR A O 1
ATOM 537 N N . ALA A 1 68 ? -20.747 26.018 4.508 1.00 52.81 68 ALA A N 1
ATOM 538 C CA . ALA A 1 68 ? -21.312 26.912 3.506 1.00 52.81 68 ALA A CA 1
ATOM 539 C C . ALA A 1 68 ? -22.200 27.901 4.272 1.00 52.81 68 ALA A C 1
ATOM 541 O O . ALA A 1 68 ? -23.20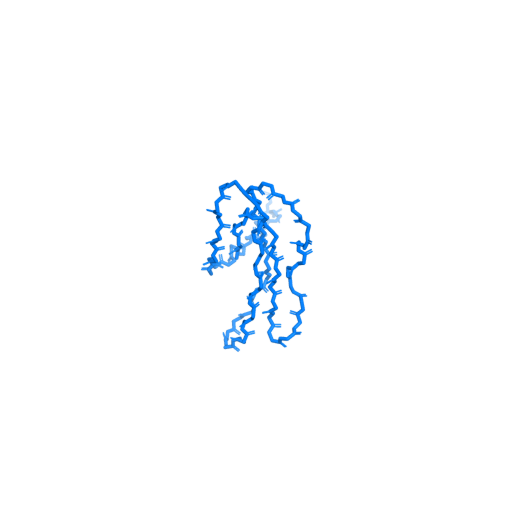2 27.507 4.870 1.00 52.81 68 ALA A O 1
ATOM 542 N N . GLY A 1 69 ? -21.736 29.143 4.382 1.00 44.34 69 GLY A N 1
ATOM 543 C CA . GLY A 1 69 ? -22.346 30.137 5.250 1.00 44.34 69 GLY A CA 1
ATOM 544 C C . GLY A 1 69 ? -23.784 30.461 4.843 1.00 44.34 69 GLY A C 1
ATOM 545 O O . GLY A 1 69 ? -24.096 30.524 3.655 1.00 44.34 69 GLY A O 1
ATOM 546 N N . PRO A 1 70 ? -24.648 30.739 5.821 1.00 51.19 70 PRO A N 1
ATOM 547 C CA . PRO A 1 70 ? -25.631 31.803 5.730 1.00 51.19 70 PRO A CA 1
ATOM 548 C C . PRO A 1 70 ? -25.038 32.975 6.553 1.00 51.19 70 PRO A C 1
ATOM 550 O O . PRO A 1 70 ? -24.510 32.763 7.642 1.00 51.19 70 PRO A O 1
ATOM 553 N N . HIS A 1 71 ? -24.912 34.212 6.083 1.00 47.72 71 HIS A N 1
ATOM 554 C CA . HIS A 1 71 ? -25.891 35.142 5.532 1.00 47.72 71 HIS A CA 1
ATOM 555 C C . HIS A 1 71 ? -25.132 36.307 4.878 1.00 47.72 71 HIS A C 1
ATOM 557 O O . HIS A 1 71 ? -24.014 36.606 5.361 1.00 47.72 71 HIS A O 1
#